Protein AF-A0A1S6JGM6-F1 (afdb_monomer)

Structure (mmCIF, N/CA/C/O backbone):
data_AF-A0A1S6JGM6-F1
#
_entry.id   AF-A0A1S6JGM6-F1
#
loop_
_atom_site.group_PDB
_atom_site.id
_atom_site.type_symbol
_atom_site.label_atom_id
_atom_site.label_alt_id
_atom_site.label_comp_id
_atom_site.label_asym_id
_atom_site.label_entity_id
_atom_site.label_seq_id
_atom_site.pdbx_PDB_ins_code
_atom_site.Cartn_x
_atom_site.Cartn_y
_atom_site.Cartn_z
_atom_site.occupancy
_atom_site.B_iso_or_equiv
_atom_site.auth_seq_id
_atom_site.auth_comp_id
_atom_site.auth_asym_id
_atom_site.auth_atom_id
_atom_site.pdbx_PDB_model_num
ATOM 1 N N . MET A 1 1 ? 36.156 3.009 -46.940 1.00 59.16 1 MET A N 1
ATOM 2 C CA . MET A 1 1 ? 35.436 3.367 -45.696 1.00 59.16 1 MET A CA 1
ATOM 3 C C . MET A 1 1 ? 36.455 3.462 -44.572 1.00 59.16 1 MET A C 1
ATOM 5 O O . MET A 1 1 ? 37.269 2.554 -44.461 1.00 59.16 1 MET A O 1
ATOM 9 N N . SER A 1 2 ? 36.494 4.564 -43.816 1.00 78.00 2 SER A N 1
ATOM 10 C CA . SER A 1 2 ? 37.527 4.768 -42.792 1.00 78.00 2 SER A CA 1
ATOM 11 C C . SER A 1 2 ? 37.265 3.873 -41.577 1.00 78.00 2 SER A C 1
ATOM 13 O O . SER A 1 2 ? 36.156 3.835 -41.046 1.00 78.00 2 SER A O 1
ATOM 15 N N . GLN A 1 3 ? 38.295 3.156 -41.119 1.00 75.81 3 GLN A N 1
ATOM 16 C CA . GLN A 1 3 ? 38.239 2.321 -39.908 1.00 75.81 3 GLN A CA 1
ATOM 17 C C . GLN A 1 3 ? 37.781 3.123 -38.680 1.00 75.81 3 GLN A C 1
ATOM 19 O O . GLN A 1 3 ? 37.120 2.588 -37.797 1.00 75.81 3 GLN A O 1
ATOM 24 N N . PHE A 1 4 ? 38.057 4.428 -38.673 1.00 77.81 4 PHE A N 1
ATOM 25 C CA . PHE A 1 4 ? 37.607 5.363 -37.650 1.00 77.81 4 PHE A CA 1
ATOM 26 C C . PHE A 1 4 ? 36.080 5.522 -37.614 1.00 77.81 4 PHE A C 1
ATOM 28 O O . PHE A 1 4 ? 35.487 5.488 -36.541 1.00 77.81 4 PHE A O 1
ATOM 35 N N . ALA A 1 5 ? 35.423 5.635 -38.774 1.00 74.75 5 ALA A N 1
ATOM 36 C CA . ALA A 1 5 ? 33.964 5.730 -38.840 1.00 74.75 5 ALA A CA 1
ATOM 37 C C . ALA A 1 5 ? 33.290 4.420 -38.400 1.00 74.75 5 ALA A C 1
ATOM 39 O O . ALA A 1 5 ? 32.270 4.451 -37.715 1.00 74.75 5 ALA A O 1
ATOM 40 N N . ALA A 1 6 ? 33.893 3.274 -38.735 1.00 76.94 6 ALA A N 1
ATOM 41 C CA . ALA A 1 6 ? 33.424 1.969 -38.274 1.00 76.94 6 ALA A CA 1
ATOM 42 C C . ALA A 1 6 ? 33.585 1.803 -36.752 1.00 76.94 6 ALA A C 1
ATOM 44 O O . ALA A 1 6 ? 32.658 1.347 -36.086 1.00 76.94 6 ALA A O 1
ATOM 45 N N . ALA A 1 7 ? 34.722 2.228 -36.190 1.00 76.06 7 ALA A N 1
ATOM 46 C CA . ALA A 1 7 ? 34.973 2.188 -34.750 1.00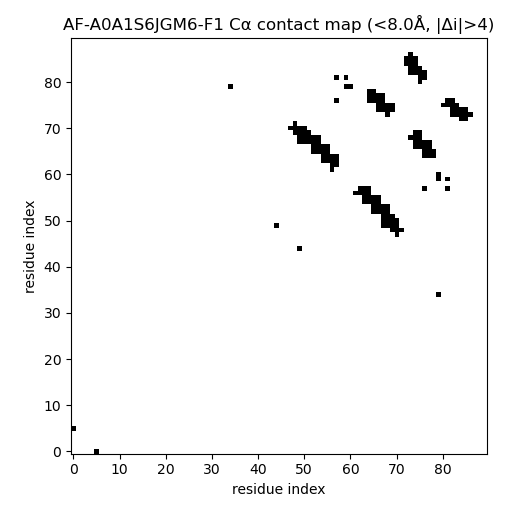 76.06 7 ALA A CA 1
ATOM 47 C C . ALA A 1 7 ? 34.033 3.121 -33.969 1.00 76.06 7 ALA A C 1
ATOM 49 O O . ALA A 1 7 ? 33.490 2.728 -32.937 1.00 76.06 7 ALA A O 1
ATOM 50 N N . LEU A 1 8 ? 33.788 4.330 -34.485 1.00 78.44 8 LEU A N 1
ATOM 51 C CA . LEU A 1 8 ? 32.864 5.286 -33.875 1.00 78.44 8 LEU A CA 1
ATOM 52 C C . LEU A 1 8 ? 31.417 4.773 -33.922 1.00 78.44 8 LEU A C 1
ATOM 54 O O . LEU A 1 8 ? 30.708 4.826 -32.919 1.00 78.44 8 LEU A O 1
ATOM 58 N N . GLY A 1 9 ? 30.996 4.226 -35.067 1.00 76.25 9 GLY A N 1
ATOM 59 C CA . GLY A 1 9 ? 29.678 3.615 -35.222 1.00 76.25 9 GLY A CA 1
ATOM 60 C C . GLY A 1 9 ? 29.471 2.455 -34.250 1.00 76.25 9 GLY A C 1
ATOM 61 O O . GLY A 1 9 ? 28.466 2.421 -33.543 1.00 76.25 9 GLY A O 1
ATOM 62 N N . ALA A 1 10 ? 30.463 1.565 -34.139 1.00 78.25 10 ALA A N 1
ATOM 63 C CA . ALA A 1 10 ? 30.433 0.456 -33.193 1.00 78.25 10 ALA A CA 1
ATOM 64 C C . ALA A 1 10 ? 30.301 0.947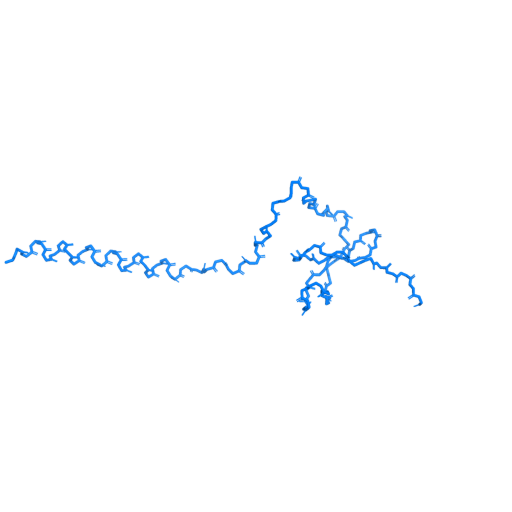 -31.741 1.00 78.25 10 ALA A C 1
ATOM 66 O O . ALA A 1 10 ? 29.439 0.455 -31.014 1.00 78.25 10 ALA A O 1
ATOM 67 N N . ALA A 1 11 ? 31.076 1.959 -31.338 1.00 77.50 11 ALA A N 1
ATOM 68 C CA . ALA A 1 11 ? 31.034 2.518 -29.985 1.00 77.50 11 ALA A CA 1
ATOM 69 C C . ALA A 1 11 ? 29.674 3.149 -29.632 1.00 77.50 11 ALA A C 1
ATOM 71 O O . ALA A 1 11 ? 29.160 2.951 -28.532 1.00 77.50 11 ALA A O 1
ATOM 72 N N . ILE A 1 12 ? 29.058 3.875 -30.569 1.00 82.00 12 ILE A N 1
ATOM 73 C CA . ILE A 1 12 ? 27.730 4.470 -30.359 1.00 82.00 12 ILE A CA 1
ATOM 74 C C . ILE A 1 12 ? 26.675 3.368 -30.224 1.00 82.00 12 ILE A C 1
ATOM 76 O O . ILE A 1 12 ? 25.826 3.426 -29.333 1.00 82.00 12 ILE A O 1
ATOM 80 N N . THR A 1 13 ? 26.742 2.334 -31.068 1.00 84.12 13 THR A N 1
ATOM 81 C CA . THR A 1 13 ? 25.789 1.220 -30.997 1.00 84.12 13 THR A CA 1
ATOM 82 C C . THR A 1 13 ? 25.917 0.420 -29.704 1.00 84.12 13 THR A C 1
ATOM 84 O O . THR A 1 13 ? 24.898 0.101 -29.096 1.00 84.12 13 THR A O 1
ATOM 87 N N . THR A 1 14 ? 27.133 0.143 -29.225 1.00 85.50 14 THR A N 1
ATOM 88 C CA . THR A 1 14 ? 27.332 -0.595 -27.969 1.00 85.50 14 THR A CA 1
ATOM 89 C C . THR A 1 14 ? 26.898 0.219 -26.756 1.00 85.50 14 THR A C 1
ATOM 91 O O . THR A 1 14 ? 26.219 -0.325 -25.885 1.00 85.50 14 THR A O 1
ATOM 94 N N . ALA A 1 15 ? 27.197 1.522 -26.719 1.00 83.88 15 ALA A N 1
ATOM 95 C CA . ALA A 1 15 ? 26.722 2.411 -25.659 1.00 83.88 15 ALA A CA 1
ATOM 96 C C . ALA A 1 15 ? 25.186 2.505 -25.635 1.00 83.88 15 ALA A C 1
ATOM 98 O O . ALA A 1 15 ? 24.574 2.381 -24.572 1.00 83.88 15 ALA A O 1
ATOM 99 N N . GLY A 1 16 ? 24.552 2.656 -26.803 1.00 81.94 16 GLY A N 1
ATOM 100 C CA . GLY A 1 16 ? 23.095 2.716 -26.924 1.00 81.94 16 GLY A CA 1
ATOM 101 C C . GLY A 1 16 ? 22.408 1.418 -26.494 1.00 81.94 16 GLY A C 1
ATOM 102 O O . GLY A 1 16 ? 21.468 1.447 -25.700 1.00 81.94 16 GLY A O 1
ATOM 103 N N . VAL A 1 17 ? 22.899 0.265 -26.958 1.00 85.31 17 VAL A N 1
ATOM 104 C CA . VAL A 1 17 ? 22.348 -1.049 -26.581 1.00 85.31 17 VAL A CA 1
ATOM 105 C C . VAL A 1 17 ? 22.544 -1.319 -25.087 1.00 85.31 17 VAL A C 1
ATOM 107 O O . VAL A 1 17 ? 21.603 -1.756 -24.423 1.00 85.31 17 VAL A O 1
ATOM 110 N N . GLY A 1 18 ? 23.720 -1.002 -24.536 1.00 82.31 18 GLY A N 1
ATOM 111 C CA . GLY A 1 18 ? 23.993 -1.132 -23.103 1.00 82.31 18 GLY A CA 1
ATOM 112 C C . GLY A 1 18 ? 23.033 -0.305 -22.246 1.00 82.31 18 GLY A C 1
ATOM 113 O O . GLY A 1 18 ? 22.460 -0.824 -21.289 1.00 82.31 18 GLY A O 1
ATOM 114 N N . ALA A 1 19 ? 22.775 0.947 -22.635 1.00 81.19 19 ALA A N 1
ATOM 115 C CA . ALA A 1 19 ? 21.831 1.818 -21.938 1.00 81.19 19 ALA A CA 1
ATOM 116 C C . ALA A 1 19 ? 20.396 1.261 -21.943 1.00 81.19 19 ALA A C 1
ATOM 118 O O . ALA A 1 19 ? 19.722 1.277 -20.913 1.00 81.19 19 ALA A O 1
ATOM 119 N N . VAL A 1 20 ? 19.931 0.715 -23.073 1.00 82.38 20 VAL A N 1
ATOM 120 C CA . VAL A 1 20 ? 18.585 0.122 -23.183 1.00 82.38 20 VAL A CA 1
ATOM 121 C C . VAL A 1 20 ? 18.448 -1.133 -22.321 1.00 82.38 20 VAL A C 1
ATOM 123 O O . VAL A 1 20 ? 17.409 -1.329 -21.690 1.00 82.38 20 VAL A O 1
ATOM 126 N N . ILE A 1 21 ? 19.480 -1.979 -22.269 1.00 83.81 21 ILE A N 1
ATOM 127 C CA . ILE A 1 21 ? 19.474 -3.186 -21.433 1.00 83.81 21 ILE A CA 1
ATOM 128 C C . ILE A 1 21 ? 19.398 -2.805 -19.951 1.00 83.81 21 ILE A C 1
ATOM 130 O O . ILE A 1 21 ? 18.546 -3.338 -19.244 1.00 83.81 21 ILE A O 1
ATOM 134 N N . ILE A 1 22 ? 20.208 -1.838 -19.504 1.00 82.81 22 ILE A N 1
ATOM 135 C CA . ILE A 1 22 ? 20.193 -1.344 -18.117 1.00 82.81 22 ILE A CA 1
ATOM 136 C C . ILE A 1 22 ? 18.825 -0.743 -17.764 1.00 82.81 22 ILE A C 1
ATOM 138 O O . ILE A 1 22 ? 18.273 -1.035 -16.704 1.00 82.81 22 ILE A O 1
ATOM 142 N N . ALA A 1 23 ? 18.239 0.049 -18.666 1.00 77.44 23 ALA A N 1
ATOM 143 C CA . ALA A 1 23 ? 16.917 0.636 -18.460 1.00 77.44 23 ALA A CA 1
ATOM 144 C C . ALA A 1 23 ? 15.805 -0.424 -18.365 1.00 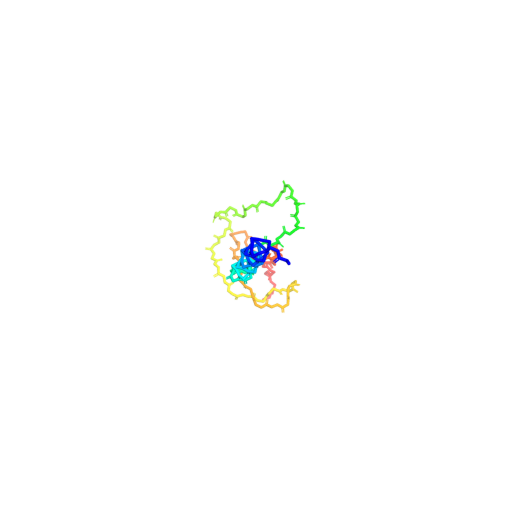77.44 23 ALA A C 1
ATOM 146 O O . ALA A 1 23 ? 14.860 -0.257 -17.600 1.00 77.44 23 ALA A O 1
ATOM 147 N N . ARG A 1 24 ? 15.911 -1.529 -19.116 1.00 77.94 24 ARG A N 1
ATOM 148 C CA . ARG A 1 24 ? 14.953 -2.647 -19.055 1.00 77.94 24 ARG A CA 1
ATOM 149 C C . ARG A 1 24 ? 15.160 -3.561 -17.853 1.00 77.94 24 ARG A C 1
ATOM 151 O O . ARG A 1 24 ? 14.209 -4.215 -17.439 1.00 77.94 24 ARG A O 1
ATOM 158 N N . SER A 1 25 ? 16.379 -3.639 -17.321 1.00 78.75 25 SER A N 1
ATOM 159 C CA . SER A 1 25 ? 16.681 -4.428 -16.124 1.00 78.75 25 SER A CA 1
ATOM 160 C C . SER A 1 25 ? 16.332 -3.700 -14.833 1.00 78.75 25 SER A C 1
ATOM 162 O O . SER A 1 25 ? 16.329 -4.318 -13.771 1.00 78.75 25 SER A O 1
ATOM 164 N N . TRP A 1 26 ? 16.068 -2.391 -14.896 1.00 77.81 26 TRP A N 1
ATOM 165 C CA . TRP A 1 26 ? 15.515 -1.693 -13.749 1.00 77.81 26 TRP A CA 1
ATOM 166 C C . TRP A 1 26 ? 14.158 -2.306 -13.414 1.00 77.81 26 TRP A C 1
ATOM 168 O O . TRP A 1 26 ? 13.312 -2.433 -14.306 1.00 77.81 26 TRP A O 1
ATOM 178 N N . PRO A 1 27 ? 13.933 -2.701 -12.150 1.00 69.88 27 PRO A N 1
ATOM 179 C CA . PRO A 1 27 ? 12.625 -3.160 -11.737 1.00 69.88 27 PRO A CA 1
ATOM 180 C C . PRO A 1 27 ? 11.630 -2.047 -12.052 1.00 69.88 27 PRO A C 1
ATOM 182 O O . PRO A 1 27 ? 11.733 -0.933 -11.535 1.00 69.88 27 PRO A O 1
ATOM 185 N N . VAL A 1 28 ? 10.681 -2.346 -12.942 1.00 64.75 28 VAL A N 1
ATOM 186 C CA . VAL A 1 28 ? 9.520 -1.485 -13.152 1.00 64.75 28 VAL A CA 1
ATOM 187 C C . VAL A 1 28 ? 8.912 -1.285 -11.767 1.00 64.75 28 VAL A C 1
ATOM 189 O O . VAL A 1 28 ? 8.672 -2.290 -11.094 1.00 64.75 28 VAL A O 1
ATOM 192 N N . PRO A 1 29 ? 8.682 -0.046 -11.298 1.00 58.16 29 PRO A N 1
ATOM 193 C CA . PRO A 1 29 ? 7.951 0.149 -10.062 1.00 58.16 29 PRO A CA 1
ATOM 194 C C . PRO A 1 29 ? 6.578 -0.508 -10.231 1.00 58.16 29 PRO A C 1
ATOM 196 O O . PRO A 1 29 ? 5.687 0.026 -10.884 1.00 58.16 29 PRO A O 1
ATOM 199 N N . THR A 1 30 ? 6.412 -1.698 -9.657 1.00 57.47 30 THR A N 1
ATOM 200 C CA . THR A 1 30 ? 5.149 -2.445 -9.620 1.00 57.47 30 THR A CA 1
ATOM 201 C C . THR A 1 30 ? 4.187 -1.876 -8.574 1.00 57.47 30 THR A C 1
ATOM 203 O O . THR A 1 30 ? 3.111 -2.426 -8.352 1.00 57.47 30 THR A O 1
ATOM 206 N N . GLY A 1 31 ? 4.520 -0.728 -7.973 1.00 46.31 31 GLY A N 1
ATOM 207 C CA . GLY A 1 31 ? 3.585 0.090 -7.210 1.00 46.31 31 GLY A CA 1
ATOM 208 C C . GLY A 1 31 ? 2.554 0.686 -8.170 1.00 46.31 31 GLY A C 1
ATOM 209 O O . GLY A 1 31 ? 2.846 1.641 -8.878 1.00 46.31 31 GLY A O 1
ATOM 210 N N . ARG A 1 32 ? 1.280 0.286 -8.196 1.00 53.06 32 ARG A N 1
ATOM 211 C CA . ARG A 1 32 ? 0.366 0.224 -7.036 1.00 53.06 32 ARG A CA 1
ATOM 212 C C . ARG A 1 32 ? 0.447 1.435 -6.078 1.00 53.06 32 ARG A C 1
ATOM 214 O O . ARG A 1 32 ? -0.218 1.443 -5.057 1.00 53.06 32 ARG A O 1
ATOM 221 N N . HIS A 1 33 ? 1.156 2.500 -6.473 1.00 47.78 33 HIS A N 1
ATOM 222 C CA . HIS A 1 33 ? 1.161 3.835 -5.859 1.00 47.78 33 HIS A CA 1
ATOM 223 C C . HIS A 1 33 ? 0.680 4.909 -6.842 1.00 47.78 33 HIS A C 1
ATOM 225 O O . HIS A 1 33 ? 0.997 6.086 -6.718 1.00 47.78 33 HIS A O 1
ATOM 231 N N . ARG A 1 34 ? -0.107 4.517 -7.846 1.00 49.22 34 ARG A N 1
ATOM 232 C CA . ARG A 1 34 ? -0.904 5.458 -8.627 1.00 49.22 34 ARG A CA 1
ATOM 233 C C . ARG A 1 34 ? -2.308 5.507 -8.041 1.00 49.22 34 ARG A C 1
ATOM 235 O O . ARG A 1 34 ? -3.247 4.995 -8.635 1.00 49.22 34 ARG A O 1
ATOM 242 N N . SER A 1 35 ? -2.465 6.182 -6.905 1.00 47.50 35 SER A N 1
ATOM 243 C CA . SER A 1 35 ? -3.665 7.002 -6.766 1.00 47.50 35 SER A CA 1
ATOM 244 C C . SER A 1 35 ? -3.465 8.198 -7.697 1.00 47.50 35 SER A C 1
ATOM 246 O O . SER A 1 35 ? -3.016 9.260 -7.281 1.00 47.50 35 SER A O 1
ATOM 248 N N . THR A 1 36 ? -3.751 8.033 -8.989 1.00 47.22 36 THR A N 1
ATOM 249 C CA . THR A 1 36 ? -3.877 9.151 -9.943 1.00 47.22 36 THR A CA 1
ATOM 250 C C . THR A 1 36 ? -5.172 9.916 -9.685 1.00 47.22 36 THR A C 1
ATOM 252 O O . THR A 1 36 ? -5.946 10.191 -10.597 1.00 47.22 36 THR A O 1
ATOM 255 N N . ARG A 1 37 ? -5.446 10.217 -8.418 1.00 47.81 37 ARG A N 1
ATOM 256 C CA . ARG A 1 37 ? -6.494 11.136 -8.029 1.00 47.81 37 ARG A CA 1
ATOM 257 C C . ARG A 1 37 ? -5.828 12.199 -7.181 1.00 47.81 37 ARG A C 1
ATOM 259 O O . ARG A 1 37 ? -5.652 12.065 -5.976 1.00 47.81 37 ARG A O 1
ATOM 266 N N . GLU A 1 38 ? -5.373 13.213 -7.896 1.00 49.31 38 GLU A N 1
ATOM 267 C CA . GLU A 1 38 ? -5.118 14.532 -7.359 1.00 49.31 38 GLU A CA 1
ATOM 268 C C . GLU A 1 38 ? -6.430 15.019 -6.731 1.00 49.31 38 GLU A C 1
ATOM 270 O O . GLU A 1 38 ? -7.361 15.439 -7.412 1.00 4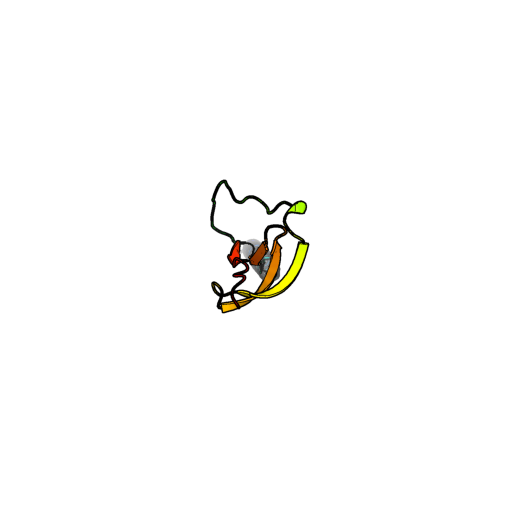9.31 38 GLU A O 1
ATOM 275 N N . THR A 1 39 ? -6.552 14.856 -5.420 1.00 43.97 39 THR A N 1
ATOM 276 C CA . THR A 1 39 ? -7.546 15.563 -4.619 1.00 43.97 39 THR A CA 1
ATOM 277 C C . THR A 1 39 ? -6.804 16.122 -3.429 1.00 43.97 39 THR A C 1
ATOM 279 O O . THR A 1 39 ? -6.251 15.368 -2.628 1.00 43.97 39 THR A O 1
ATOM 282 N N . ALA A 1 40 ? -6.792 17.446 -3.347 1.00 46.34 40 ALA A N 1
ATOM 283 C CA . ALA A 1 40 ? -6.157 18.286 -2.340 1.00 46.34 40 ALA A CA 1
ATOM 284 C C . ALA A 1 40 ? -6.693 18.096 -0.899 1.00 46.34 40 ALA A C 1
ATOM 286 O O . ALA A 1 40 ? -6.559 18.991 -0.081 1.00 46.34 40 ALA A O 1
ATOM 287 N N . ASP A 1 41 ? -7.271 16.934 -0.587 1.00 45.97 41 ASP A N 1
ATOM 288 C CA . ASP A 1 41 ? -7.906 16.586 0.689 1.00 45.97 41 ASP A CA 1
ATOM 289 C C . ASP A 1 41 ? -7.803 15.077 0.983 1.00 45.97 41 ASP A C 1
ATOM 291 O O . ASP A 1 41 ? -8.633 14.492 1.679 1.00 45.97 41 ASP A O 1
ATOM 295 N N . ALA A 1 42 ? -6.774 14.397 0.461 1.00 50.78 42 ALA A N 1
ATOM 296 C CA . ALA A 1 42 ? -6.425 13.066 0.946 1.00 50.78 42 ALA A CA 1
ATOM 297 C C . ALA A 1 42 ? -5.874 13.202 2.372 1.00 50.78 42 ALA A C 1
ATOM 299 O O . ALA A 1 42 ? -4.663 13.182 2.591 1.00 50.78 42 ALA A O 1
ATOM 300 N N . ALA A 1 43 ? -6.779 13.386 3.335 1.00 55.03 43 ALA A N 1
ATOM 301 C CA . ALA A 1 43 ? -6.519 13.239 4.748 1.00 55.03 43 ALA A CA 1
ATOM 302 C C . ALA A 1 43 ? -5.850 11.877 4.924 1.00 55.03 43 ALA A C 1
ATOM 304 O O . ALA A 1 43 ? -6.481 10.821 4.840 1.00 55.03 43 ALA A O 1
ATOM 305 N N . LEU A 1 44 ? -4.528 11.900 5.072 1.00 56.06 44 LEU A N 1
ATOM 306 C CA . LEU A 1 44 ? -3.784 10.758 5.556 1.00 56.06 44 LEU A CA 1
ATOM 307 C C . LEU A 1 44 ? -4.448 10.413 6.886 1.00 56.06 44 LEU A C 1
ATOM 309 O O . LEU A 1 44 ? -4.378 11.227 7.809 1.00 56.06 44 LEU A O 1
ATOM 313 N N . LEU A 1 45 ? -5.160 9.278 6.932 1.00 58.09 45 LEU A N 1
ATOM 314 C CA . LEU A 1 45 ? -5.815 8.791 8.147 1.00 58.09 45 LEU A CA 1
ATOM 315 C C . LEU A 1 45 ? -4.809 8.934 9.275 1.00 58.09 45 LEU A C 1
ATOM 317 O O . LEU A 1 45 ? -3.698 8.390 9.190 1.00 58.09 45 LEU A O 1
ATOM 321 N N . ARG A 1 46 ? -5.146 9.755 10.270 1.00 60.38 46 ARG A N 1
ATOM 322 C CA . ARG A 1 46 ? -4.189 10.018 11.340 1.00 60.38 46 ARG A CA 1
ATOM 323 C C . ARG A 1 46 ? -3.958 8.686 12.049 1.00 60.38 46 ARG A C 1
ATOM 325 O O . ARG A 1 46 ? -4.912 7.932 12.210 1.00 60.38 46 ARG A O 1
ATOM 332 N N . PRO A 1 47 ? -2.742 8.386 12.530 1.00 56.22 47 PRO A N 1
ATOM 333 C CA . PRO A 1 47 ? -2.481 7.141 13.256 1.00 56.22 47 PRO A CA 1
ATOM 334 C C . PRO A 1 47 ? -3.454 6.878 14.421 1.00 56.22 47 PRO A C 1
ATOM 336 O O . PRO A 1 47 ? -3.690 5.734 14.768 1.00 56.22 47 PRO A O 1
ATOM 339 N N . VAL A 1 48 ? -4.058 7.931 14.984 1.00 61.06 48 VAL A N 1
ATOM 340 C CA . VAL A 1 48 ? -5.076 7.863 16.049 1.00 61.06 48 VAL A CA 1
ATOM 341 C C . VAL A 1 48 ? -6.406 7.259 15.573 1.00 61.06 48 VAL A C 1
ATOM 343 O O . VAL A 1 48 ? -7.156 6.704 16.3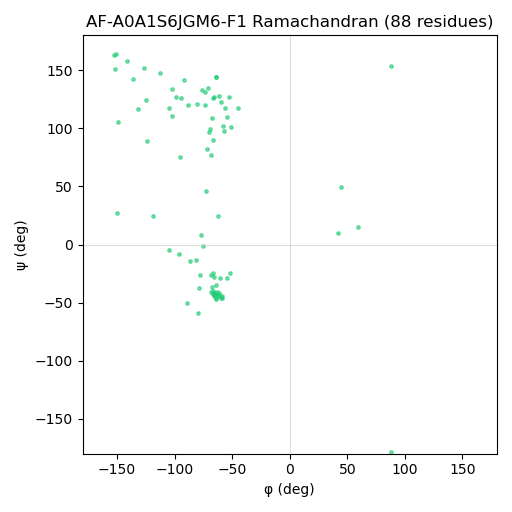67 1.00 61.06 48 VAL A O 1
ATOM 346 N N . GLU A 1 49 ? -6.713 7.363 14.284 1.00 63.97 49 GLU A N 1
ATOM 347 C CA . GLU A 1 49 ? -7.960 6.874 13.696 1.00 63.97 49 GLU A CA 1
ATOM 348 C C . GLU A 1 49 ? -7.869 5.403 13.282 1.00 63.97 49 GLU A C 1
ATOM 350 O O . GLU A 1 49 ? -8.910 4.806 13.036 1.00 63.97 49 GLU A O 1
ATOM 355 N N . ALA A 1 50 ? -6.673 4.807 13.216 1.00 69.94 50 ALA A N 1
ATOM 356 C CA . ALA A 1 50 ? -6.470 3.408 12.844 1.00 69.94 50 ALA A CA 1
ATOM 357 C C . ALA A 1 50 ? -6.150 2.554 14.082 1.00 69.94 50 ALA A C 1
ATOM 359 O O . ALA A 1 50 ? -5.126 2.756 14.728 1.00 69.94 50 ALA A O 1
ATOM 360 N N . LEU A 1 51 ? -7.019 1.590 14.395 1.00 75.94 51 LEU A N 1
ATOM 361 C CA . LEU A 1 51 ? -6.838 0.657 15.513 1.00 75.94 51 LEU A CA 1
ATOM 362 C C . LEU A 1 51 ? -5.865 -0.470 15.144 1.00 75.94 51 LEU A C 1
ATOM 364 O O . LEU A 1 51 ? -4.837 -0.659 15.790 1.00 75.94 51 LEU A O 1
ATOM 368 N N . ASP A 1 52 ? -6.196 -1.216 14.094 1.00 82.81 52 ASP A N 1
ATOM 369 C CA . ASP A 1 52 ? -5.472 -2.396 13.627 1.00 82.81 52 ASP A CA 1
ATOM 370 C C . ASP A 1 52 ? -5.624 -2.580 12.109 1.00 82.81 52 ASP A C 1
ATOM 372 O O . ASP A 1 52 ? -6.477 -1.977 11.451 1.00 82.81 52 ASP A O 1
ATOM 376 N N . GLN A 1 53 ? -4.747 -3.408 11.541 1.00 86.38 53 GLN A N 1
ATOM 377 C CA . GLN A 1 53 ? -4.804 -3.837 10.146 1.00 86.38 53 GLN A CA 1
ATOM 378 C C . GLN A 1 53 ? -5.378 -5.249 10.077 1.00 86.38 53 GLN A C 1
ATOM 380 O O . GLN A 1 53 ? -4.956 -6.131 10.822 1.00 86.38 53 GLN A O 1
ATOM 385 N N . VAL A 1 54 ? -6.317 -5.467 9.163 1.00 87.69 54 VAL A N 1
ATOM 386 C CA . VAL A 1 54 ? -6.975 -6.755 8.946 1.00 87.69 54 VAL A CA 1
ATOM 387 C C . VAL A 1 54 ? -7.072 -7.046 7.455 1.00 87.69 54 VAL A C 1
ATOM 389 O O . VAL A 1 54 ? -7.304 -6.147 6.648 1.00 87.69 54 VAL A O 1
ATOM 392 N N . GLU A 1 55 ? -6.896 -8.304 7.074 1.00 89.56 55 GLU A N 1
ATOM 393 C CA . GLU A 1 55 ? -7.156 -8.746 5.708 1.00 89.56 55 GLU A CA 1
ATOM 394 C C . GLU A 1 55 ? -8.660 -8.976 5.523 1.00 89.56 55 GLU A C 1
ATOM 396 O O . GLU A 1 55 ? -9.279 -9.743 6.260 1.00 89.56 55 GLU A O 1
ATOM 401 N N . ALA A 1 56 ? -9.262 -8.259 4.574 1.00 88.19 56 ALA A N 1
ATOM 402 C CA . ALA A 1 56 ? -10.686 -8.358 4.285 1.00 88.19 56 ALA A CA 1
ATOM 403 C C . ALA A 1 56 ? -10.998 -8.019 2.821 1.00 88.19 56 ALA A C 1
ATOM 405 O O . ALA A 1 56 ? -10.341 -7.177 2.188 1.00 88.19 56 ALA A O 1
ATOM 406 N N . ARG A 1 57 ? -12.068 -8.629 2.301 1.00 86.9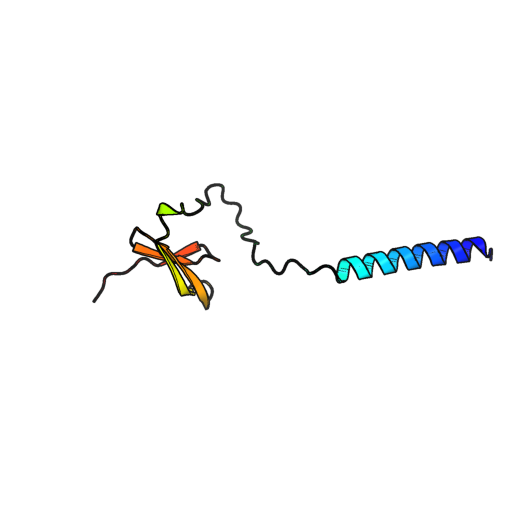4 57 ARG A N 1
ATOM 407 C CA . ARG A 1 57 ? -12.572 -8.403 0.942 1.00 86.94 57 ARG A CA 1
ATOM 408 C C . ARG A 1 57 ? -12.959 -6.937 0.736 1.00 86.94 57 ARG A C 1
ATOM 410 O O . ARG A 1 57 ? -13.803 -6.399 1.451 1.00 86.94 57 ARG A O 1
ATOM 417 N N . CYS A 1 58 ? -12.359 -6.282 -0.254 1.00 87.81 58 CYS A N 1
ATOM 418 C CA . CYS A 1 58 ? -12.769 -4.955 -0.701 1.00 87.81 58 CYS A CA 1
ATOM 419 C C . CYS A 1 58 ? -13.852 -5.084 -1.774 1.00 87.81 58 CYS A C 1
ATOM 421 O O . CYS A 1 58 ? -13.593 -5.623 -2.847 1.00 87.81 58 CYS A O 1
ATOM 423 N N . VAL A 1 59 ? -15.037 -4.526 -1.521 1.00 87.44 59 VAL A N 1
ATOM 424 C CA . VAL A 1 59 ? -16.163 -4.551 -2.473 1.00 87.44 59 VAL A CA 1
ATOM 425 C C . VAL A 1 59 ? -15.897 -3.751 -3.753 1.00 87.44 59 VAL A C 1
ATOM 427 O O . VAL A 1 59 ? -16.415 -4.092 -4.807 1.00 87.44 59 VAL A O 1
ATOM 430 N N . VAL A 1 60 ? -15.059 -2.710 -3.688 1.00 88.44 60 VAL A N 1
ATOM 431 C CA . VAL A 1 60 ? -14.745 -1.856 -4.850 1.00 88.44 60 VAL A CA 1
ATOM 432 C C . VAL A 1 60 ? -13.727 -2.512 -5.777 1.00 88.44 60 VAL A C 1
ATOM 434 O O . VAL A 1 60 ? -13.800 -2.359 -6.992 1.00 88.44 60 VAL A O 1
ATOM 437 N N . GLN A 1 61 ? -12.752 -3.219 -5.209 1.00 83.62 61 GLN A N 1
ATOM 438 C CA . GLN A 1 61 ? -11.697 -3.874 -5.982 1.00 83.62 61 GLN A CA 1
ATOM 439 C C . GLN A 1 61 ? -11.984 -5.351 -6.265 1.00 83.62 61 GLN A C 1
ATOM 441 O O . GLN A 1 61 ? -11.210 -5.974 -6.988 1.00 83.62 61 GLN A O 1
ATOM 446 N N . ASP A 1 62 ? -13.041 -5.895 -5.658 1.00 89.81 62 ASP A N 1
ATOM 447 C CA . ASP A 1 62 ? -13.432 -7.301 -5.701 1.00 89.81 62 ASP A CA 1
ATOM 448 C C . ASP A 1 62 ? -12.238 -8.254 -5.494 1.00 89.81 62 ASP A C 1
ATOM 450 O O . ASP A 1 62 ? -11.978 -9.183 -6.260 1.00 89.81 62 ASP A O 1
ATOM 454 N N . ARG A 1 63 ? -11.455 -7.987 -4.444 1.00 87.19 63 ARG A N 1
ATOM 455 C CA . ARG A 1 63 ? -10.339 -8.829 -3.989 1.00 87.19 63 ARG A CA 1
ATOM 456 C C . ARG A 1 63 ? -10.090 -8.659 -2.499 1.00 87.19 63 ARG A C 1
ATOM 458 O O . ARG A 1 63 ? -10.541 -7.675 -1.912 1.00 87.19 63 ARG A O 1
ATOM 465 N N . ASP A 1 64 ? -9.365 -9.594 -1.900 1.00 89.94 64 ASP A N 1
ATOM 466 C CA . ASP A 1 64 ? -8.880 -9.420 -0.534 1.00 89.94 64 ASP A CA 1
ATOM 467 C C . ASP A 1 64 ? -7.786 -8.356 -0.510 1.00 89.94 64 ASP A C 1
ATOM 469 O O . ASP A 1 64 ? -6.937 -8.270 -1.402 1.00 89.94 64 ASP A O 1
ATOM 473 N N . THR A 1 65 ? -7.893 -7.466 0.471 1.00 88.62 65 THR A N 1
ATOM 474 C CA . THR A 1 65 ? -7.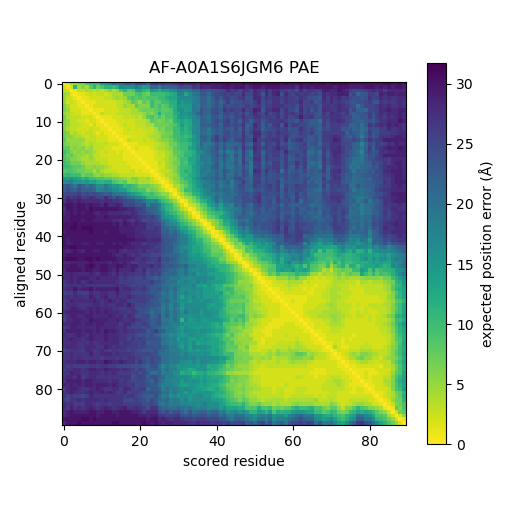008 -6.316 0.637 1.00 88.62 65 THR A CA 1
ATOM 475 C C . THR A 1 65 ? -6.721 -6.111 2.108 1.00 88.62 65 THR A C 1
ATOM 477 O O . THR A 1 65 ? -7.516 -6.484 2.972 1.00 88.62 65 THR A O 1
ATOM 480 N N . LEU A 1 66 ? -5.618 -5.433 2.391 1.00 89.31 66 LEU A N 1
ATOM 481 C CA . LEU A 1 66 ? -5.351 -4.949 3.730 1.00 89.31 66 LEU A CA 1
ATOM 482 C C . LEU A 1 66 ? -6.273 -3.754 4.032 1.00 89.31 66 LEU A C 1
ATOM 484 O O . LEU A 1 66 ? -6.237 -2.732 3.335 1.00 89.31 66 LEU A O 1
ATOM 488 N N . GLN A 1 67 ? -7.107 -3.873 5.057 1.00 89.94 67 GLN A N 1
ATOM 489 C CA . GLN A 1 67 ? -8.003 -2.823 5.535 1.00 89.94 67 GLN A CA 1
ATOM 490 C C . GLN A 1 67 ? -7.566 -2.340 6.921 1.00 89.94 67 GLN A C 1
ATOM 492 O O . GLN A 1 67 ? -7.037 -3.104 7.722 1.00 89.94 67 GLN A O 1
ATOM 497 N N . LEU A 1 68 ? -7.784 -1.061 7.205 1.00 89.56 68 LEU A N 1
ATOM 498 C CA . LEU A 1 68 ? -7.588 -0.459 8.522 1.00 89.56 68 LEU A CA 1
ATOM 499 C C . LEU A 1 68 ? -8.922 -0.462 9.255 1.00 89.56 68 LEU A C 1
ATOM 501 O O . LEU A 1 68 ? -9.889 0.072 8.712 1.00 89.56 68 LEU A O 1
ATOM 505 N N . ARG A 1 69 ? -8.995 -1.006 10.470 1.00 86.88 69 ARG A N 1
ATOM 506 C CA . ARG A 1 69 ? -10.162 -0.753 11.322 1.00 86.88 69 ARG A CA 1
ATOM 507 C C . ARG A 1 69 ? -10.061 0.645 11.899 1.00 86.88 69 ARG A C 1
ATOM 509 O O . ARG A 1 69 ? -9.007 1.046 12.396 1.00 86.88 69 ARG A O 1
ATOM 516 N N . LEU A 1 70 ? -11.163 1.375 11.824 1.00 85.81 70 LEU A N 1
ATOM 517 C CA . LEU A 1 70 ? -11.209 2.750 12.282 1.00 85.81 70 LEU A CA 1
ATOM 518 C C . LEU A 1 70 ? -11.665 2.820 13.740 1.00 85.81 70 LEU A C 1
ATOM 520 O O . LEU A 1 70 ? -12.589 2.114 14.141 1.00 85.81 70 LEU A O 1
AT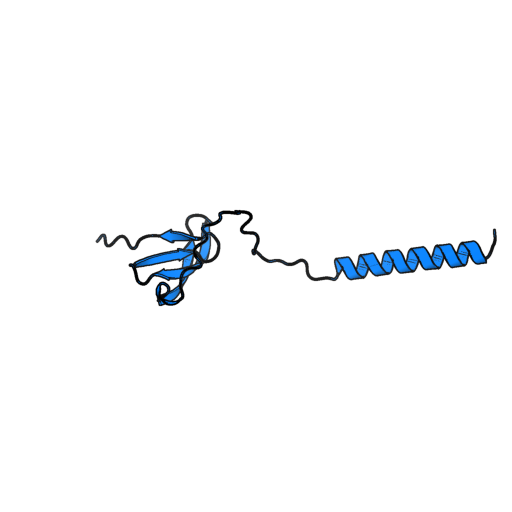OM 524 N N . ALA A 1 71 ? -11.065 3.718 14.520 1.00 82.44 71 ALA A N 1
ATOM 525 C CA . ALA A 1 71 ? -11.467 3.987 15.903 1.00 82.44 71 ALA A CA 1
ATOM 526 C C . ALA A 1 71 ? -12.920 4.484 16.007 1.00 82.44 71 ALA A C 1
ATOM 528 O O . ALA A 1 71 ? -13.603 4.232 16.995 1.00 82.44 71 ALA A O 1
ATOM 529 N N . THR A 1 72 ? -13.412 5.145 14.958 1.00 80.88 72 THR A N 1
ATOM 530 C CA . THR A 1 72 ? -14.801 5.601 14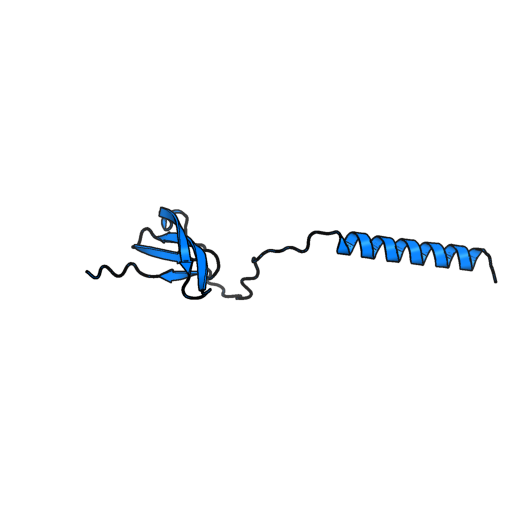.807 1.00 80.88 72 THR A CA 1
ATOM 531 C C . THR A 1 72 ? -15.785 4.476 14.463 1.00 80.88 72 THR A C 1
ATOM 533 O O . THR A 1 72 ? -16.974 4.740 14.305 1.00 80.88 72 THR A O 1
ATOM 536 N N . GLY A 1 73 ? -15.305 3.240 14.306 1.00 82.75 73 GLY A N 1
ATOM 537 C CA . GLY A 1 73 ? -16.055 2.131 13.729 1.00 82.75 73 GLY A CA 1
ATOM 538 C C . GLY A 1 73 ? -15.922 2.066 12.205 1.00 82.75 73 GLY A C 1
ATOM 539 O O . GLY A 1 73 ? -15.675 3.069 11.531 1.00 82.75 73 GLY A O 1
ATOM 540 N N . GLY A 1 74 ? -16.089 0.863 11.662 1.00 87.06 74 GLY A N 1
ATOM 541 C CA . GLY A 1 74 ? -15.902 0.545 10.249 1.00 87.06 74 GLY A CA 1
ATOM 542 C C . GLY A 1 74 ? -14.471 0.169 9.868 1.00 87.06 74 GLY A C 1
ATOM 543 O O . GLY A 1 74 ? -13.559 0.105 10.696 1.00 87.06 74 GLY A O 1
ATOM 544 N N . THR A 1 75 ? -14.283 -0.094 8.579 1.00 89.44 75 THR A N 1
ATOM 545 C CA . THR A 1 75 ? -12.986 -0.397 7.972 1.00 89.44 75 THR A CA 1
ATOM 546 C C . THR A 1 75 ? -12.708 0.515 6.785 1.00 89.44 75 THR A C 1
ATOM 548 O O . THR A 1 75 ? -13.625 0.996 6.126 1.00 89.44 75 THR A O 1
ATOM 551 N N . CYS A 1 76 ? -11.436 0.772 6.494 1.00 87.69 76 CYS A N 1
ATOM 552 C CA . CYS A 1 76 ? -10.994 1.525 5.326 1.00 87.69 76 CYS A CA 1
ATOM 553 C C . CYS A 1 76 ? -9.987 0.705 4.522 1.00 87.69 76 CYS A C 1
ATOM 555 O O . CYS A 1 76 ? -8.951 0.297 5.046 1.00 87.69 76 CYS A O 1
ATOM 557 N N . CYS A 1 77 ? -10.255 0.483 3.236 1.00 88.38 77 CYS A N 1
ATOM 558 C CA . CYS A 1 77 ? -9.302 -0.182 2.354 1.00 88.38 77 CYS A CA 1
ATOM 559 C C . CYS A 1 77 ? -8.053 0.689 2.158 1.00 88.38 77 CYS A C 1
ATOM 561 O O . CYS A 1 77 ? -8.146 1.842 1.729 1.00 88.38 77 CYS A O 1
ATOM 563 N N . THR A 1 78 ? -6.868 0.131 2.413 1.00 85.50 78 THR A N 1
ATOM 564 C CA . THR A 1 78 ? -5.600 0.870 2.264 1.00 85.50 78 THR A CA 1
ATOM 565 C C . THR A 1 78 ? -5.281 1.238 0.819 1.00 85.50 78 THR A C 1
ATOM 567 O O . THR A 1 78 ? -4.582 2.221 0.578 1.00 85.50 78 THR A O 1
ATOM 570 N N . GLU A 1 79 ? -5.828 0.494 -0.142 1.00 83.88 79 GLU A N 1
ATOM 571 C CA . GLU A 1 79 ? -5.543 0.691 -1.559 1.00 83.88 79 GLU A CA 1
ATOM 572 C C . GLU A 1 79 ? -6.483 1.698 -2.231 1.00 83.88 79 GLU A C 1
ATOM 574 O O . GLU A 1 79 ? -6.023 2.610 -2.915 1.00 83.88 79 GLU A O 1
ATOM 579 N N . CYS A 1 80 ? -7.802 1.548 -2.057 1.00 83.12 80 CYS A N 1
ATOM 580 C CA . CYS A 1 80 ? -8.799 2.398 -2.724 1.00 83.12 80 CYS A CA 1
ATOM 581 C C . CYS A 1 80 ? -9.454 3.442 -1.814 1.00 83.12 80 CYS A C 1
ATOM 583 O O . CYS A 1 80 ? -10.246 4.243 -2.303 1.00 83.12 80 CYS A O 1
ATOM 585 N N . ARG A 1 81 ? -9.149 3.436 -0.508 1.00 83.25 81 ARG A N 1
ATOM 586 C CA . ARG A 1 81 ? -9.742 4.328 0.506 1.00 83.25 81 ARG A CA 1
ATOM 587 C C . ARG A 1 81 ? -11.262 4.222 0.648 1.00 83.25 81 ARG A C 1
ATOM 589 O O . ARG A 1 81 ? -11.874 5.082 1.271 1.00 83.25 81 ARG A O 1
ATOM 596 N N . HIS A 1 82 ? -11.873 3.168 0.108 1.00 84.44 82 HIS A N 1
ATOM 597 C CA . HIS A 1 82 ? -13.279 2.882 0.361 1.00 84.44 82 HIS A CA 1
ATOM 598 C C . HIS A 1 82 ? -13.475 2.540 1.837 1.00 84.44 82 HIS A C 1
ATOM 600 O O . HIS A 1 82 ? -12.783 1.661 2.362 1.00 84.44 82 HIS A O 1
ATOM 606 N N . THR A 1 83 ? -14.401 3.242 2.483 1.00 85.44 83 THR A N 1
ATOM 607 C CA . THR A 1 83 ? -14.791 3.001 3.867 1.00 85.44 83 THR A CA 1
ATOM 608 C C . THR A 1 83 ? -16.061 2.165 3.913 1.00 85.44 83 THR A C 1
ATOM 610 O O . THR A 1 83 ? -17.075 2.518 3.316 1.00 85.44 83 THR A O 1
ATOM 613 N N . THR A 1 84 ? -16.007 1.062 4.650 1.00 83.31 84 THR A N 1
ATOM 614 C CA . THR A 1 84 ? -17.170 0.239 4.964 1.00 83.31 84 THR A CA 1
ATOM 615 C C . THR A 1 84 ? -17.576 0.558 6.400 1.00 83.31 84 THR A C 1
ATOM 617 O O . THR A 1 84 ? -16.815 0.245 7.319 1.00 83.31 84 THR A O 1
ATOM 620 N N . PRO A 1 85 ? -18.721 1.212 6.644 1.00 81.44 85 PRO A N 1
ATOM 621 C CA . PRO A 1 85 ? -19.185 1.432 8.007 1.00 81.44 85 PRO A CA 1
ATOM 622 C C . PRO A 1 85 ? -19.491 0.086 8.672 1.00 81.44 85 PRO A C 1
ATOM 624 O O . PRO A 1 85 ? -19.992 -0.832 8.023 1.00 81.44 85 PRO A O 1
ATOM 627 N N . THR A 1 86 ? -19.220 -0.038 9.974 1.00 75.19 86 THR A N 1
ATOM 628 C CA . THR A 1 86 ? -19.757 -1.161 10.749 1.00 75.19 86 THR A CA 1
ATOM 629 C C . THR A 1 86 ? -21.260 -0.941 10.852 1.00 75.19 86 THR A C 1
ATOM 631 O O . THR A 1 86 ? -21.720 -0.133 11.655 1.00 75.19 86 THR A O 1
ATOM 634 N N . THR A 1 87 ? -22.040 -1.613 10.010 1.00 61.50 87 THR A N 1
ATOM 635 C CA . THR A 1 87 ? -23.480 -1.732 10.220 1.00 61.50 87 THR A CA 1
ATOM 636 C C . THR A 1 87 ? -23.677 -2.647 11.415 1.00 61.50 87 THR A C 1
ATOM 638 O O . THR A 1 87 ? -23.605 -3.866 11.288 1.00 61.50 87 THR A O 1
ATOM 641 N N . THR A 1 88 ? -23.866 -2.062 12.593 1.00 53.03 88 THR A N 1
ATOM 642 C CA . THR A 1 88 ? -24.425 -2.772 13.742 1.00 53.03 88 THR A CA 1
ATOM 643 C C . THR A 1 88 ? -25.873 -3.102 13.377 1.00 53.03 88 THR A C 1
ATOM 645 O O . THR A 1 88 ? -26.762 -2.268 13.527 1.00 53.03 88 THR A O 1
ATOM 648 N N . GLY A 1 89 ? -26.082 -4.265 12.773 1.00 52.75 89 GLY A N 1
ATOM 649 C CA . GLY A 1 89 ? -27.377 -4.759 12.331 1.00 52.75 89 GLY A CA 1
ATOM 650 C C . GLY A 1 89 ? -27.365 -6.277 12.417 1.00 52.75 89 GLY A C 1
ATOM 651 O O . GLY A 1 89 ? -26.735 -6.911 11.574 1.00 52.75 89 GLY A O 1
ATOM 652 N N . ASP A 1 90 ? -28.065 -6.757 13.448 1.00 39.69 90 ASP A N 1
ATOM 653 C CA . ASP A 1 90 ? -28.408 -8.132 13.851 1.00 39.69 90 ASP A CA 1
ATOM 654 C C . ASP A 1 90 ? -27.359 -8.960 14.619 1.00 39.69 90 ASP A C 1
ATOM 656 O O . ASP A 1 90 ? -26.374 -9.459 14.029 1.00 39.69 90 ASP A O 1
#

Nearest PDB structures (foldseek):
  7so0-assembly1_B  TM=5.836E-01  e=4.925E+00  Homo sapiens
  2nz1-assembly2_Y-2  TM=5.965E-01  e=9.053E+00  Homo sapiens

Solvent-accessible surface area (backbone atoms only — not comparable to full-atom values): 5715 Å² total; per-residue (Å²): 135,61,69,64,59,54,51,50,52,50,52,52,51,52,53,52,52,51,52,53,53,55,63,67,67,46,80,73,79,81,62,93,72,72,76,87,64,93,53,104,73,74,70,70,77,52,75,83,43,46,74,49,79,44,81,42,75,34,83,90,75,74,40,77,37,58,22,32,33,32,66,88,57,23,35,30,33,70,86,79,64,54,68,48,72,64,74,91,73,136

Secondary structure (DSSP, 8-state):
--HHHHHHHHHHHHHHHHHHHHHHHSPP-----------TT-----GGGEEEEEEEEETTTTEEEEEEEETTSSEEETTT--EE------

pLDDT: mean 73.95, std 14.73, range [39.69, 89.94]

Sequence (90 aa):
MSQFAAALGAAITTAGVGAVIIARSWPVPTGRHRSTRETADAALLRPVEALDQVEARCVVQDRDTLQLRLATGGTCCTECRHTTPTTTGD

Radius of gyration: 25.1 Å; Cα contacts (8 Å, |Δi|>4): 82; chains: 1; bounding box: 67×28×62 Å

Mean predicted aligned error: 16.42 Å

Foldseek 3Di:
DDPVVVVVVVVVVVVVVVVVVVVVPPPDPPDPPPPVDPDPPPPPCPPQQFDDWDFDQDPVVRDTAIWTATPVAFIAGPRPRDTDHPPPDD

Organism: NCBI:txid68249